Protein AF-A0A6J0G6Q9-F1 (afdb_monomer)

Secondary structure (DSSP, 8-state):
------SSHHHHHHHHHHHHHHHH-TT--SHHHHHHHHSTTHHHHTTTTTT---HHHHHTT--TTS--HHHHHHHHHHHHHHHHHHHHHHHS---------------------

InterPro domains:
  IPR040375 Microprocessor complex subunit DGCR8 [PTHR13482] (7-112)

pLDDT: mean 74.66, std 18.06, range [38.94, 93.75]

Sequence (113 aa):
MTVFTGKNKRVGKQLASQKILQLLHPHVKNWGSLLRMYGRENSKLVKQETSDRSVIELQQYAKKNKPNLHILNKLQEEMKKLAQEREETRKKPKMTIVESAQPGSEPLCTVDV

Structure (mmCIF, N/CA/C/O backbone):
data_AF-A0A6J0G6Q9-F1
#
_entry.id   AF-A0A6J0G6Q9-F1
#
loop_
_atom_site.group_PDB
_atom_site.id
_atom_site.type_symbol
_atom_site.label_atom_id
_atom_site.label_alt_id
_atom_site.label_comp_id
_atom_site.label_asym_id
_atom_site.label_entity_id
_atom_site.label_seq_id
_atom_site.pdbx_PDB_ins_code
_atom_site.Cartn_x
_atom_site.Cartn_y
_atom_site.Cartn_z
_atom_site.occupancy
_atom_site.B_iso_or_equiv
_atom_site.auth_seq_id
_atom_site.auth_comp_id
_atom_site.auth_asym_id
_atom_site.auth_atom_id
_atom_site.pdbx_PDB_model_num
ATOM 1 N N . MET A 1 1 ? 24.806 -20.209 -13.669 1.00 59.31 1 MET A N 1
ATOM 2 C CA . MET A 1 1 ? 23.977 -19.525 -12.651 1.00 59.31 1 MET A CA 1
ATOM 3 C C . MET A 1 1 ? 24.783 -18.375 -12.068 1.00 59.31 1 MET A C 1
ATOM 5 O O . MET A 1 1 ? 25.817 -18.631 -11.467 1.00 59.31 1 MET A O 1
ATOM 9 N N . THR A 1 2 ? 24.372 -17.125 -12.288 1.00 75.75 2 THR A N 1
ATOM 10 C CA . THR A 1 2 ? 25.067 -15.960 -11.713 1.00 75.75 2 THR A CA 1
ATOM 11 C C . THR A 1 2 ? 24.674 -15.811 -10.247 1.00 75.75 2 THR A C 1
ATOM 13 O O . THR A 1 2 ? 23.493 -15.649 -9.943 1.00 75.75 2 THR A O 1
ATOM 16 N N . VAL A 1 3 ? 25.649 -15.879 -9.341 1.00 77.44 3 VAL A N 1
ATOM 17 C CA . VAL A 1 3 ? 25.436 -15.715 -7.897 1.00 77.44 3 VAL A CA 1
ATOM 18 C C . VAL A 1 3 ? 25.703 -14.261 -7.517 1.00 77.44 3 VAL A C 1
ATOM 20 O O . VAL A 1 3 ? 26.755 -13.717 -7.842 1.00 77.44 3 VAL A O 1
ATOM 23 N N . PHE A 1 4 ? 24.753 -13.628 -6.826 1.00 78.69 4 PHE A N 1
ATOM 24 C CA . PHE A 1 4 ? 24.892 -12.254 -6.340 1.00 78.69 4 PHE A CA 1
ATOM 25 C C . PHE A 1 4 ? 25.277 -12.250 -4.866 1.00 78.69 4 PHE A C 1
ATOM 27 O O . PHE A 1 4 ? 24.476 -12.619 -4.005 1.00 78.69 4 PHE A O 1
ATOM 34 N N . THR A 1 5 ? 26.491 -11.794 -4.572 1.00 77.44 5 THR A N 1
ATOM 35 C CA . THR A 1 5 ? 26.942 -11.531 -3.207 1.00 77.44 5 THR A CA 1
ATOM 36 C C . THR A 1 5 ? 26.717 -10.052 -2.894 1.00 77.44 5 THR A C 1
ATOM 38 O O . THR A 1 5 ? 27.095 -9.157 -3.647 1.00 77.44 5 THR A O 1
ATOM 41 N N . GLY A 1 6 ? 26.014 -9.775 -1.800 1.00 80.62 6 GLY A N 1
ATOM 42 C CA . GLY A 1 6 ? 25.779 -8.420 -1.310 1.00 80.62 6 GLY A CA 1
ATOM 43 C C . GLY A 1 6 ? 26.208 -8.323 0.145 1.00 80.62 6 GLY A C 1
ATOM 44 O O . GLY A 1 6 ? 26.129 -9.315 0.864 1.00 80.62 6 GLY A O 1
ATOM 45 N N . LYS A 1 7 ? 26.611 -7.124 0.590 1.00 87.31 7 LYS A N 1
ATOM 46 C CA . LYS A 1 7 ? 27.020 -6.864 1.986 1.00 87.31 7 LYS A CA 1
ATOM 47 C C . LYS A 1 7 ? 25.984 -7.371 3.003 1.00 87.31 7 LYS A C 1
ATOM 49 O O . LYS A 1 7 ? 26.340 -7.864 4.064 1.00 87.31 7 LYS A O 1
ATOM 54 N N . ASN A 1 8 ? 24.698 -7.312 2.638 1.00 90.06 8 ASN A N 1
ATOM 55 C CA . ASN A 1 8 ? 23.584 -7.876 3.398 1.00 90.06 8 ASN A CA 1
ATOM 56 C C . ASN A 1 8 ? 22.538 -8.466 2.438 1.00 90.06 8 ASN A C 1
ATOM 58 O O . ASN A 1 8 ? 22.433 -8.049 1.279 1.00 90.06 8 ASN A O 1
ATOM 62 N N . LYS A 1 9 ? 21.675 -9.358 2.951 1.00 89.19 9 LYS A N 1
ATOM 63 C CA . LYS A 1 9 ? 20.593 -10.019 2.188 1.00 89.19 9 LYS A CA 1
ATOM 64 C C . LYS A 1 9 ? 19.731 -9.037 1.386 1.00 89.19 9 LYS A C 1
ATOM 66 O O . LYS A 1 9 ? 19.368 -9.326 0.250 1.00 89.19 9 LYS A O 1
ATOM 71 N N . ARG A 1 10 ? 19.419 -7.866 1.957 1.00 89.06 10 ARG A N 1
ATOM 72 C CA . ARG A 1 10 ? 18.631 -6.814 1.291 1.00 89.06 10 ARG A CA 1
ATOM 73 C C . ARG A 1 10 ? 19.319 -6.295 0.026 1.00 89.06 10 ARG A C 1
ATOM 75 O O . ARG A 1 10 ? 18.688 -6.238 -1.022 1.00 89.06 10 ARG A O 1
ATOM 82 N N . VAL A 1 11 ? 20.605 -5.968 0.128 1.00 90.06 11 VAL A N 1
ATOM 83 C CA . VAL A 1 11 ? 21.404 -5.446 -0.991 1.00 90.06 11 VAL A CA 1
ATOM 84 C C . VAL A 1 11 ? 21.573 -6.516 -2.069 1.00 90.06 11 VAL A C 1
ATOM 86 O O . VAL A 1 11 ? 21.388 -6.231 -3.246 1.00 90.06 11 VAL A O 1
ATOM 89 N N . GLY A 1 12 ? 21.831 -7.767 -1.674 1.00 93.00 12 GLY A N 1
ATOM 90 C CA . GLY A 1 12 ? 21.941 -8.885 -2.617 1.00 93.00 12 GLY A CA 1
ATOM 91 C C . GLY A 1 12 ? 20.658 -9.111 -3.424 1.00 93.00 12 GLY A C 1
ATOM 92 O O . GLY A 1 12 ? 20.714 -9.256 -4.642 1.00 93.00 12 GLY A O 1
ATOM 93 N N . LYS A 1 13 ? 19.489 -9.049 -2.770 1.00 92.00 13 LYS A N 1
ATOM 94 C CA . LYS A 1 13 ? 18.188 -9.134 -3.457 1.00 92.00 13 LYS A CA 1
ATOM 95 C C . LYS A 1 13 ? 17.988 -8.007 -4.465 1.00 92.00 13 LYS A C 1
ATOM 97 O O . LYS A 1 13 ? 17.497 -8.268 -5.557 1.00 92.00 13 LYS A O 1
ATOM 102 N N . GLN A 1 14 ? 18.365 -6.780 -4.105 1.00 91.69 14 GLN A N 1
ATOM 103 C CA . GLN A 1 14 ? 18.264 -5.635 -5.009 1.00 91.69 14 GLN A CA 1
ATOM 104 C C . GLN A 1 14 ? 19.182 -5.806 -6.222 1.00 91.69 14 GLN A C 1
ATOM 106 O O . GLN A 1 14 ? 18.745 -5.602 -7.343 1.00 91.69 14 GLN A O 1
ATOM 111 N N . LEU A 1 15 ? 20.427 -6.241 -6.033 1.00 92.25 15 LEU A N 1
ATOM 112 C CA . LEU A 1 15 ? 21.345 -6.478 -7.153 1.00 92.25 15 LEU A CA 1
ATOM 113 C C . LEU A 1 15 ? 20.837 -7.582 -8.090 1.00 92.25 15 LEU A C 1
ATOM 115 O O . LEU A 1 15 ? 20.873 -7.423 -9.311 1.00 92.25 15 LEU A O 1
ATOM 119 N N . ALA A 1 16 ? 20.302 -8.664 -7.524 1.00 93.19 16 ALA A N 1
ATOM 120 C CA . ALA A 1 16 ? 19.696 -9.735 -8.304 1.00 93.19 16 ALA A CA 1
ATOM 121 C C . ALA A 1 16 ? 18.475 -9.239 -9.094 1.00 93.19 16 ALA A C 1
ATOM 123 O O . ALA A 1 16 ? 18.391 -9.475 -10.299 1.00 93.19 16 ALA A O 1
ATOM 124 N N . SER A 1 17 ? 17.557 -8.504 -8.453 1.00 90.19 17 SER A N 1
ATOM 125 C CA . SER A 1 17 ? 16.376 -7.968 -9.137 1.00 90.19 17 SER A CA 1
ATOM 126 C C . SER A 1 17 ? 16.753 -6.981 -10.241 1.00 90.19 17 SER A C 1
ATOM 128 O O . SER A 1 17 ? 16.185 -7.049 -11.327 1.00 90.19 17 SER A O 1
ATOM 130 N N . GLN A 1 18 ? 17.759 -6.127 -10.021 1.00 90.44 18 GLN A N 1
ATOM 131 C CA . GLN A 1 18 ? 18.282 -5.232 -11.056 1.00 90.44 18 GLN A CA 1
ATOM 132 C C . GLN A 1 18 ? 18.807 -6.013 -12.265 1.00 90.44 18 GLN A C 1
ATOM 134 O O . GLN A 1 18 ? 18.514 -5.639 -13.400 1.00 90.44 18 GLN A O 1
ATOM 139 N N . LYS A 1 19 ? 19.544 -7.114 -12.054 1.00 90.31 19 LYS A N 1
ATOM 140 C CA . LYS A 1 19 ? 20.045 -7.921 -13.173 1.00 90.31 19 LYS A CA 1
ATOM 141 C C . LYS A 1 19 ? 18.922 -8.622 -13.929 1.00 90.31 19 LYS A C 1
ATOM 143 O O . LYS A 1 19 ? 18.946 -8.638 -15.155 1.00 90.31 19 LYS A O 1
ATOM 148 N N . ILE A 1 20 ? 17.930 -9.155 -13.221 1.00 92.06 20 ILE A N 1
ATOM 149 C CA . ILE A 1 20 ? 16.756 -9.766 -13.854 1.00 92.06 20 ILE A CA 1
ATOM 150 C C . ILE A 1 20 ? 16.019 -8.727 -14.708 1.00 92.06 20 ILE A C 1
ATOM 152 O O . ILE A 1 20 ? 15.701 -9.000 -15.860 1.00 92.06 20 ILE A O 1
ATOM 156 N N . LEU A 1 21 ? 15.822 -7.508 -14.197 1.00 91.31 21 LEU A N 1
ATOM 157 C CA . LEU A 1 21 ? 15.170 -6.432 -14.949 1.00 91.31 21 LEU A CA 1
ATOM 158 C C . LEU A 1 21 ? 15.956 -6.024 -16.205 1.00 91.31 21 LEU A C 1
ATOM 160 O O . LEU A 1 21 ? 15.340 -5.748 -17.230 1.00 91.31 21 LEU A O 1
ATOM 164 N N . GLN A 1 22 ? 17.293 -6.045 -16.163 1.00 89.88 22 GLN A N 1
ATOM 165 C CA . GLN A 1 22 ? 18.129 -5.820 -17.352 1.00 89.88 22 GLN A CA 1
ATOM 166 C C . GLN A 1 22 ? 17.962 -6.916 -18.411 1.00 89.88 22 GLN A C 1
ATOM 168 O O . GLN A 1 22 ? 18.036 -6.621 -19.599 1.00 89.88 22 GLN A O 1
ATOM 173 N N . LEU A 1 23 ? 17.758 -8.170 -17.996 1.00 91.12 23 LEU A N 1
ATOM 174 C CA . LEU A 1 23 ? 17.531 -9.286 -18.920 1.00 91.12 23 LEU A CA 1
ATOM 175 C C . LEU A 1 23 ? 16.143 -9.224 -19.559 1.00 91.12 23 LEU A C 1
ATOM 177 O O . LEU A 1 23 ? 15.999 -9.546 -20.733 1.00 91.12 23 LEU A O 1
ATOM 181 N N . LEU A 1 24 ? 15.138 -8.796 -18.794 1.00 91.56 24 LEU A N 1
ATOM 182 C CA . LEU A 1 24 ? 13.771 -8.633 -19.287 1.00 91.56 24 LEU A CA 1
ATOM 183 C C . LEU A 1 24 ? 13.637 -7.446 -20.247 1.00 91.56 24 LEU A C 1
ATOM 185 O O . LEU A 1 24 ? 12.897 -7.529 -21.220 1.00 91.56 24 LEU A O 1
ATOM 189 N N . HIS A 1 25 ? 14.357 -6.352 -19.983 1.00 90.12 25 HIS A N 1
ATOM 190 C CA . HIS A 1 25 ? 14.252 -5.105 -20.745 1.00 90.12 25 HIS A CA 1
ATOM 191 C C . HIS A 1 25 ? 15.626 -4.605 -21.211 1.00 90.12 25 HIS A C 1
ATOM 193 O O . HIS A 1 25 ? 16.069 -3.538 -20.779 1.00 90.12 25 HIS A O 1
ATOM 199 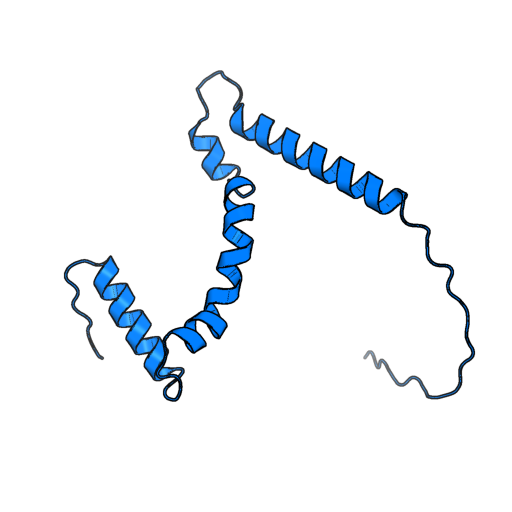N N . PRO A 1 26 ? 16.314 -5.320 -22.121 1.00 90.69 26 PRO A N 1
ATOM 200 C CA . PRO A 1 26 ? 17.685 -4.988 -22.526 1.00 90.69 26 PRO A CA 1
ATOM 201 C C . PRO A 1 26 ? 17.810 -3.615 -23.210 1.00 90.69 26 PRO A C 1
ATOM 203 O O . PRO A 1 26 ? 18.875 -2.995 -23.190 1.00 90.69 26 PRO A O 1
ATOM 206 N N . HIS A 1 27 ? 16.720 -3.105 -23.790 1.00 91.25 27 HIS A N 1
ATOM 207 C CA . HIS A 1 27 ? 16.671 -1.786 -24.429 1.00 91.25 27 HIS A CA 1
ATOM 208 C C . HIS A 1 27 ? 16.469 -0.633 -23.436 1.00 91.25 27 HIS A C 1
ATOM 210 O O . HIS A 1 27 ? 16.725 0.527 -23.766 1.00 91.25 27 HIS A O 1
ATOM 216 N N . VAL A 1 28 ? 16.033 -0.926 -22.209 1.00 87.44 28 VAL A N 1
ATOM 217 C CA . VAL A 1 28 ? 15.739 0.086 -21.195 1.00 87.44 28 VAL A CA 1
ATOM 218 C C . VAL A 1 28 ? 16.986 0.328 -20.354 1.00 87.44 28 VAL A C 1
ATOM 220 O O . VAL A 1 28 ? 17.298 -0.409 -19.425 1.00 87.44 28 VAL A O 1
ATOM 223 N N . LYS A 1 29 ? 17.714 1.395 -20.691 1.00 84.00 29 LYS A N 1
ATOM 224 C CA . LYS A 1 29 ? 18.986 1.752 -20.037 1.00 84.00 29 LYS A CA 1
ATOM 225 C C . LYS A 1 29 ? 18.836 2.742 -18.883 1.00 84.00 29 LYS A C 1
ATOM 227 O O . LYS A 1 29 ? 19.757 2.900 -18.088 1.00 84.00 29 LYS A O 1
ATOM 232 N N . ASN A 1 30 ? 17.698 3.431 -18.800 1.00 89.56 30 ASN A N 1
ATOM 233 C CA . ASN A 1 30 ? 17.446 4.446 -17.785 1.00 89.56 30 ASN A CA 1
ATOM 234 C C . ASN A 1 30 ? 16.434 3.951 -16.742 1.00 89.56 30 ASN A C 1
ATOM 236 O O . ASN A 1 30 ? 15.424 3.319 -17.058 1.00 89.56 30 ASN A O 1
ATOM 240 N N . TRP A 1 31 ? 16.700 4.276 -15.477 1.00 84.19 31 TRP A N 1
ATOM 241 C CA . TRP A 1 31 ? 15.797 3.939 -14.378 1.00 84.19 31 TRP A CA 1
ATOM 242 C C . TRP A 1 31 ? 14.452 4.656 -14.501 1.00 84.19 31 TRP A C 1
ATOM 244 O O . TRP A 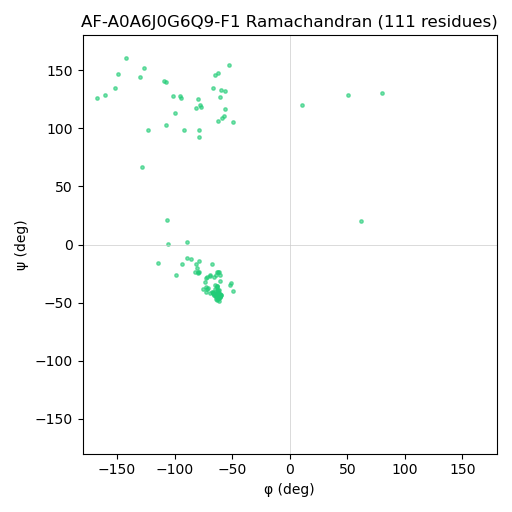1 31 ? 13.454 4.121 -14.041 1.00 84.19 31 TRP A O 1
ATOM 254 N N . GLY A 1 32 ? 14.398 5.818 -15.164 1.00 86.25 32 GLY A N 1
ATOM 255 C CA . GLY A 1 32 ? 13.168 6.592 -15.349 1.00 86.25 32 GLY A CA 1
ATOM 256 C C . GLY A 1 32 ? 12.077 5.844 -16.121 1.00 86.25 32 GLY A C 1
ATOM 257 O O . GLY A 1 32 ? 10.929 5.822 -15.680 1.00 86.25 32 GLY A O 1
ATOM 258 N N . SER A 1 33 ? 12.416 5.179 -17.228 1.00 85.94 33 SER A N 1
ATOM 259 C CA . SER A 1 33 ? 11.468 4.346 -17.978 1.00 85.94 33 SER A CA 1
ATOM 260 C C . SER A 1 33 ? 11.031 3.130 -17.168 1.00 85.94 33 SER A C 1
ATOM 262 O O . SER A 1 33 ? 9.846 2.812 -17.131 1.00 85.94 33 SER A O 1
ATOM 264 N N . LEU A 1 34 ? 11.962 2.493 -16.453 1.00 86.88 34 LEU A N 1
ATOM 265 C CA . LEU A 1 34 ? 11.655 1.356 -15.585 1.00 86.88 34 LEU A CA 1
ATOM 266 C C . LEU A 1 34 ? 10.694 1.761 -14.454 1.00 86.88 34 LEU A C 1
ATOM 268 O O . LEU A 1 34 ? 9.701 1.087 -14.200 1.00 86.88 34 LEU A O 1
ATOM 272 N N . LEU A 1 35 ? 10.938 2.915 -13.833 1.00 84.81 35 LEU A N 1
ATOM 273 C CA . LEU A 1 35 ? 10.096 3.474 -12.780 1.00 84.81 35 LEU A CA 1
ATOM 274 C C . LEU A 1 35 ? 8.735 3.935 -13.312 1.00 84.81 35 LEU A C 1
ATOM 276 O O . LEU A 1 35 ? 7.761 3.939 -12.575 1.00 84.81 35 LEU A O 1
ATOM 280 N N . ARG A 1 36 ? 8.621 4.288 -14.594 1.00 83.75 36 ARG A N 1
ATOM 281 C CA . ARG A 1 36 ? 7.326 4.589 -15.215 1.00 83.75 36 ARG A CA 1
ATOM 282 C C . ARG A 1 36 ? 6.513 3.328 -15.503 1.00 83.75 36 ARG A C 1
ATOM 284 O O . ARG A 1 36 ? 5.300 3.357 -15.326 1.00 83.75 36 ARG A O 1
ATOM 291 N N . MET A 1 37 ? 7.175 2.250 -15.925 1.00 84.56 37 MET A N 1
ATOM 292 C CA . MET A 1 37 ? 6.542 0.954 -16.193 1.00 84.56 37 MET A CA 1
ATOM 293 C C . MET A 1 37 ? 6.112 0.240 -14.907 1.00 84.56 37 MET A C 1
ATOM 295 O O . MET A 1 37 ? 5.047 -0.363 -14.883 1.00 84.56 37 MET A O 1
ATOM 299 N N . TYR A 1 38 ? 6.914 0.334 -13.841 1.00 84.62 38 TYR A N 1
ATOM 300 C CA . TYR A 1 38 ? 6.694 -0.418 -12.598 1.00 84.62 38 TYR A CA 1
ATOM 301 C C . TYR A 1 38 ? 6.363 0.441 -11.367 1.00 84.62 38 TYR A C 1
ATOM 303 O O . TYR A 1 38 ? 5.912 -0.087 -10.360 1.00 84.62 38 TYR A O 1
ATOM 311 N N . GLY A 1 39 ? 6.610 1.751 -11.402 1.00 75.25 39 GLY A N 1
ATOM 312 C CA . GLY A 1 39 ? 6.513 2.640 -10.233 1.00 75.25 39 GLY A CA 1
ATOM 313 C C . GLY A 1 39 ? 5.295 3.564 -10.215 1.00 75.25 39 GLY A C 1
ATOM 314 O O . GLY A 1 39 ? 5.146 4.340 -9.272 1.00 75.25 39 GLY A O 1
ATOM 315 N N . ARG A 1 40 ? 4.413 3.498 -11.223 1.00 64.06 40 ARG A N 1
ATOM 316 C CA . ARG A 1 40 ? 3.233 4.379 -11.323 1.00 64.06 40 ARG A CA 1
ATOM 317 C C . ARG A 1 40 ? 2.176 4.123 -10.237 1.00 64.06 40 ARG A C 1
ATOM 319 O O . ARG A 1 40 ? 1.378 5.014 -9.963 1.00 64.06 40 ARG A O 1
ATOM 326 N N . GLU A 1 41 ? 2.238 2.981 -9.559 1.00 56.38 41 GLU A N 1
ATOM 327 C CA . GLU A 1 41 ? 1.310 2.631 -8.478 1.00 56.38 41 GLU A CA 1
ATOM 328 C C . GLU A 1 41 ? 1.658 3.314 -7.136 1.00 56.38 41 GLU A C 1
ATOM 330 O O . GLU A 1 41 ? 0.770 3.569 -6.331 1.00 56.38 41 GLU A O 1
ATOM 335 N N . ASN A 1 42 ? 2.912 3.722 -6.886 1.00 53.69 42 ASN A N 1
ATOM 336 C CA . ASN A 1 42 ? 3.319 4.165 -5.539 1.00 53.69 42 ASN A CA 1
ATOM 337 C C . ASN A 1 42 ? 2.947 5.611 -5.163 1.00 53.69 42 ASN A C 1
ATOM 339 O O . ASN A 1 42 ? 2.897 5.927 -3.976 1.00 53.69 42 ASN A O 1
ATOM 343 N N . SER A 1 43 ? 2.676 6.510 -6.115 1.00 49.12 43 SER A N 1
ATOM 344 C CA . SER A 1 43 ? 2.372 7.918 -5.785 1.00 49.12 43 SER A CA 1
ATOM 345 C C . SER A 1 43 ? 0.915 8.158 -5.381 1.00 49.12 43 SER A C 1
ATOM 347 O O . SER A 1 43 ? 0.634 9.106 -4.650 1.00 49.12 43 SER A O 1
ATOM 349 N N . LYS A 1 44 ? -0.011 7.284 -5.798 1.00 50.84 44 LYS A N 1
ATOM 350 C CA . LYS A 1 44 ? -1.398 7.286 -5.305 1.00 50.84 44 LYS A CA 1
ATOM 351 C C . LYS A 1 44 ? -1.520 6.604 -3.935 1.00 50.84 44 LYS A C 1
ATOM 353 O O . LYS A 1 44 ? -2.399 6.966 -3.159 1.00 50.84 44 LYS A O 1
ATOM 358 N N . LEU A 1 45 ? -0.590 5.703 -3.609 1.00 49.88 45 LEU A N 1
ATOM 359 C CA . LEU A 1 45 ? -0.596 4.908 -2.378 1.00 49.88 45 LEU A CA 1
ATOM 36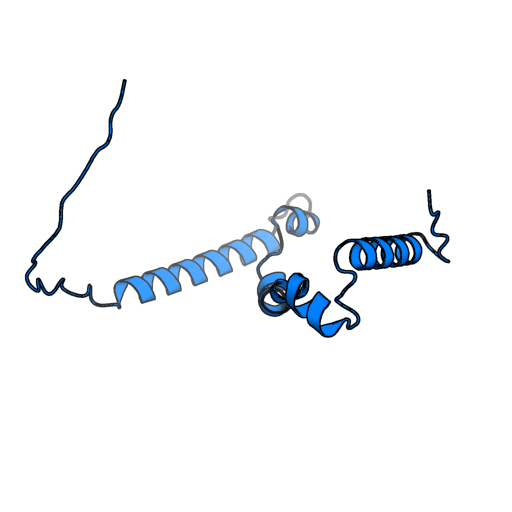0 C C . LEU A 1 45 ? -0.114 5.657 -1.128 1.00 49.88 45 LEU A C 1
ATOM 362 O O . LEU A 1 45 ? -0.538 5.312 -0.037 1.00 49.88 45 LEU A O 1
ATOM 366 N N . VAL A 1 46 ? 0.687 6.725 -1.227 1.00 45.91 46 VAL A N 1
ATOM 367 C CA . VAL A 1 46 ? 1.150 7.462 -0.022 1.00 45.91 46 VAL A CA 1
ATOM 368 C C . VAL A 1 46 ? -0.002 8.153 0.721 1.00 45.91 46 VAL A C 1
ATOM 370 O O . VAL A 1 46 ? 0.046 8.311 1.938 1.00 45.91 46 VAL A O 1
ATOM 373 N N . LYS A 1 47 ? -1.072 8.531 0.011 1.00 46.09 47 LYS A N 1
ATOM 374 C CA . LYS A 1 47 ? -2.288 9.078 0.634 1.00 46.09 47 LYS A CA 1
ATOM 375 C C . LYS A 1 47 ? -3.269 7.981 1.079 1.00 46.09 47 LYS A C 1
ATOM 377 O O . LYS A 1 47 ? -4.201 8.281 1.814 1.00 46.09 47 LYS A O 1
ATOM 382 N N . GLN A 1 48 ? -3.038 6.742 0.640 1.00 47.25 48 GLN A N 1
ATOM 383 C CA . GLN A 1 48 ? -3.842 5.557 0.928 1.00 47.25 48 GLN A CA 1
ATOM 384 C C . GLN A 1 48 ? -3.237 4.700 2.057 1.00 47.25 48 GLN A C 1
ATOM 386 O O . GLN A 1 48 ? -3.971 4.066 2.797 1.00 47.25 48 GLN A O 1
ATOM 391 N N . GLU A 1 49 ? -1.921 4.735 2.289 1.00 47.00 49 GLU A N 1
ATOM 392 C CA . GLU A 1 49 ? -1.254 3.979 3.364 1.00 47.00 49 GLU A CA 1
ATOM 393 C C . GLU A 1 49 ? -1.747 4.362 4.767 1.00 47.00 49 GLU A C 1
ATOM 395 O O . GLU A 1 49 ? -1.818 3.517 5.657 1.00 47.00 49 GLU A O 1
ATOM 400 N N . THR A 1 50 ? -2.153 5.616 4.987 1.00 51.38 50 THR A N 1
ATOM 401 C CA . THR A 1 50 ? -2.776 6.004 6.262 1.00 51.38 50 THR A CA 1
ATOM 402 C C . THR A 1 50 ? -4.196 5.452 6.406 1.00 51.38 50 THR A C 1
ATOM 404 O O . THR A 1 50 ? -4.626 5.177 7.527 1.00 51.38 50 THR A O 1
ATOM 407 N N . SER A 1 51 ? -4.910 5.243 5.292 1.00 54.09 51 SER A N 1
ATOM 408 C CA . SER A 1 51 ? -6.230 4.611 5.261 1.00 54.09 51 SER A CA 1
ATOM 409 C C . SER A 1 51 ? -6.187 3.085 5.112 1.00 54.09 51 SER A C 1
ATOM 411 O O . SER A 1 51 ? -7.201 2.448 5.350 1.00 54.09 51 SER A O 1
ATOM 413 N N . ASP A 1 52 ? -5.061 2.465 4.788 1.00 58.03 52 ASP A N 1
ATOM 414 C CA . ASP A 1 52 ? -5.012 1.024 4.492 1.00 58.03 52 ASP A CA 1
ATOM 415 C C . ASP A 1 52 ? -4.368 0.205 5.613 1.00 58.03 52 ASP A C 1
ATOM 417 O O . ASP A 1 52 ? -3.952 -0.935 5.405 1.00 58.03 52 ASP A O 1
ATOM 421 N N . ARG A 1 53 ? -4.329 0.741 6.842 1.00 68.31 53 ARG A N 1
ATOM 422 C CA . ARG A 1 53 ? -3.981 -0.074 8.012 1.00 68.31 53 ARG A CA 1
ATOM 423 C C . ARG A 1 53 ? -4.965 -1.232 8.138 1.00 68.31 53 ARG A C 1
ATOM 425 O O . ARG A 1 53 ? -6.131 -1.043 8.493 1.00 68.31 53 ARG A O 1
ATOM 432 N N . SER A 1 54 ? -4.477 -2.434 7.847 1.00 75.31 54 SER A N 1
ATOM 433 C CA . SER A 1 54 ? -5.255 -3.668 7.920 1.00 75.31 54 SER A CA 1
ATOM 434 C C . SER A 1 54 ? -5.721 -3.924 9.352 1.00 75.31 54 SER A C 1
ATOM 436 O O . SER A 1 54 ? -5.006 -3.639 10.314 1.00 75.31 54 SER A O 1
ATOM 438 N N . VAL A 1 55 ? -6.892 -4.547 9.514 1.00 77.44 55 VAL A N 1
ATOM 439 C CA . VAL A 1 55 ? -7.391 -5.002 10.825 1.00 77.44 55 VAL A CA 1
ATOM 440 C C . VAL A 1 55 ? -6.342 -5.853 11.552 1.00 77.44 55 VAL A C 1
ATOM 442 O O . VAL A 1 55 ? -6.210 -5.740 12.767 1.00 77.44 55 VAL A O 1
ATOM 445 N N . ILE A 1 56 ? -5.550 -6.638 10.814 1.00 81.50 56 ILE A N 1
ATOM 446 C CA . ILE A 1 56 ? -4.463 -7.470 11.353 1.00 81.50 56 ILE A CA 1
ATOM 447 C C . ILE A 1 56 ? -3.359 -6.605 11.979 1.00 81.50 56 ILE A C 1
ATOM 449 O O . ILE A 1 56 ? -2.886 -6.899 13.073 1.00 81.50 56 ILE A O 1
ATOM 453 N N . GLU A 1 57 ? -2.979 -5.507 11.325 1.00 83.88 57 GLU A N 1
ATOM 454 C CA . GLU A 1 57 ? -2.013 -4.554 11.874 1.00 83.88 57 GLU A CA 1
ATOM 455 C C . GLU A 1 57 ? -2.598 -3.844 13.098 1.00 83.88 57 GLU A C 1
ATOM 457 O O . GLU A 1 57 ? -1.934 -3.697 14.118 1.00 83.88 57 GLU A O 1
ATOM 462 N N . LEU A 1 58 ? -3.871 -3.447 13.049 1.00 85.25 58 LEU A N 1
ATOM 463 C CA . LEU A 1 58 ? -4.513 -2.742 14.157 1.00 85.25 58 LEU A CA 1
ATOM 464 C C . LEU A 1 58 ? -4.728 -3.631 15.390 1.00 85.25 58 LEU A C 1
ATOM 466 O O . LEU A 1 58 ? -4.744 -3.124 16.514 1.00 85.25 58 LEU A O 1
ATOM 470 N N . GLN A 1 59 ? -4.855 -4.948 15.213 1.00 84.38 59 GLN A N 1
ATOM 471 C CA . GLN A 1 59 ? -4.954 -5.913 16.312 1.00 84.38 59 GLN A CA 1
ATOM 472 C C . GLN A 1 59 ? -3.716 -5.925 17.215 1.00 84.38 59 GLN A C 1
ATOM 474 O O . GLN A 1 59 ? -3.855 -6.233 18.397 1.00 84.38 59 GLN A O 1
ATOM 479 N N . GLN A 1 60 ? -2.545 -5.499 16.726 1.00 85.62 60 GLN A N 1
ATOM 480 C CA . GLN A 1 60 ? -1.334 -5.400 17.552 1.00 85.62 60 GLN A CA 1
ATOM 481 C C . GLN A 1 60 ? -1.483 -4.406 18.718 1.00 85.62 60 GLN A C 1
ATOM 483 O O . GLN A 1 60 ? -0.803 -4.526 19.733 1.00 85.62 60 GLN A O 1
ATOM 488 N N . TYR A 1 61 ? -2.392 -3.433 18.593 1.00 82.81 61 TYR A N 1
ATOM 489 C CA . TYR A 1 61 ? -2.665 -2.431 19.626 1.00 82.81 61 TYR A CA 1
ATOM 490 C C . TYR A 1 61 ? -3.754 -2.866 20.619 1.00 82.81 61 TYR A C 1
ATOM 492 O O . TYR A 1 61 ? -4.131 -2.094 21.507 1.00 82.81 61 TYR A O 1
ATOM 500 N N . ALA A 1 62 ? -4.288 -4.083 20.481 1.00 85.81 62 ALA A N 1
ATOM 501 C CA . ALA A 1 62 ? -5.295 -4.606 21.390 1.00 85.81 62 ALA A CA 1
ATOM 502 C C . ALA A 1 62 ? -4.707 -4.814 22.795 1.00 85.81 62 ALA A C 1
ATOM 504 O O . ALA A 1 62 ? -3.626 -5.373 22.974 1.00 85.81 62 ALA A O 1
ATOM 505 N N . LYS A 1 63 ? -5.452 -4.384 23.816 1.00 86.56 63 LYS A N 1
ATOM 506 C CA . LYS A 1 63 ? -5.122 -4.624 25.226 1.00 86.56 63 LYS A CA 1
ATOM 507 C C . LYS A 1 63 ? -6.117 -5.623 25.803 1.00 86.56 63 LYS A C 1
ATOM 509 O O . LYS A 1 63 ? -7.311 -5.541 25.519 1.00 86.56 63 LYS A O 1
ATOM 514 N N . LYS A 1 64 ? -5.641 -6.545 26.645 1.00 84.00 64 LYS A N 1
ATOM 515 C CA . LYS A 1 64 ? -6.507 -7.522 27.322 1.00 84.00 64 LYS A CA 1
ATOM 516 C C . LYS A 1 64 ? -7.595 -6.781 28.115 1.00 84.00 64 LYS A C 1
ATOM 518 O O . LYS A 1 64 ? -7.291 -5.826 28.827 1.00 84.00 64 LYS A O 1
ATOM 523 N N . ASN A 1 65 ? -8.848 -7.214 27.965 1.00 87.06 65 ASN A N 1
ATOM 524 C CA . ASN A 1 65 ? -10.040 -6.623 28.592 1.00 87.06 65 ASN A CA 1
ATOM 525 C C . ASN A 1 65 ? -10.348 -5.162 28.209 1.00 87.06 65 ASN A C 1
ATOM 527 O O . ASN A 1 65 ? -11.077 -4.485 28.932 1.00 87.06 65 ASN A O 1
ATOM 531 N N . LYS A 1 66 ? -9.818 -4.651 27.088 1.00 87.62 66 LYS A N 1
ATOM 532 C CA . LYS A 1 66 ? -10.196 -3.333 26.557 1.00 87.62 66 LYS A CA 1
ATOM 533 C C . LYS A 1 66 ? -10.557 -3.421 25.074 1.00 87.62 66 LYS A C 1
ATOM 535 O O . LYS A 1 66 ? -9.916 -4.172 24.339 1.00 87.62 66 LYS A O 1
ATOM 540 N N . PRO A 1 67 ? -11.549 -2.642 24.613 1.00 86.88 67 PRO A N 1
ATOM 541 C CA . PRO A 1 67 ? -11.880 -2.582 23.197 1.00 86.88 67 PRO A CA 1
ATOM 542 C C . PRO A 1 67 ? -10.722 -1.980 22.393 1.00 86.88 67 PRO A C 1
ATOM 544 O O . PRO A 1 67 ? -10.015 -1.081 22.858 1.00 86.88 67 PRO A O 1
ATOM 547 N N . ASN A 1 68 ? -10.538 -2.464 21.164 1.00 91.25 68 ASN A N 1
ATOM 548 C CA . ASN A 1 68 ? -9.525 -1.936 20.258 1.00 91.25 68 ASN A CA 1
ATOM 549 C C . ASN A 1 68 ? -10.020 -0.635 19.609 1.00 91.25 68 ASN A C 1
ATOM 551 O O . ASN A 1 68 ? -10.676 -0.649 18.566 1.00 91.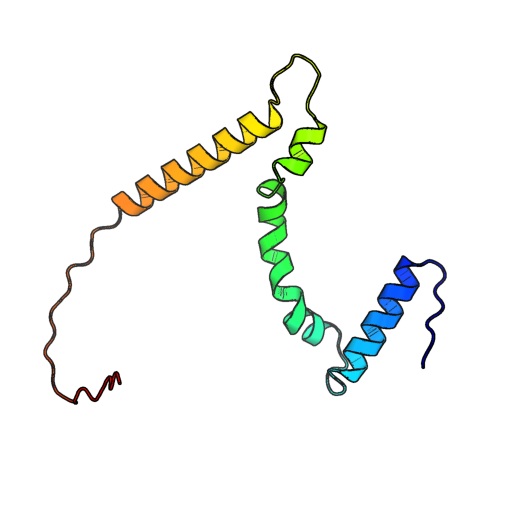25 68 ASN A O 1
ATOM 555 N N . LEU A 1 69 ? -9.682 0.495 20.233 1.00 91.69 69 LEU A N 1
ATOM 556 C CA . LEU A 1 69 ? -10.062 1.824 19.746 1.00 91.69 69 LEU A CA 1
ATOM 557 C C . LEU A 1 69 ? -9.505 2.132 18.351 1.00 91.69 69 LEU A C 1
ATOM 559 O O . LEU A 1 69 ? -10.122 2.892 17.616 1.00 91.6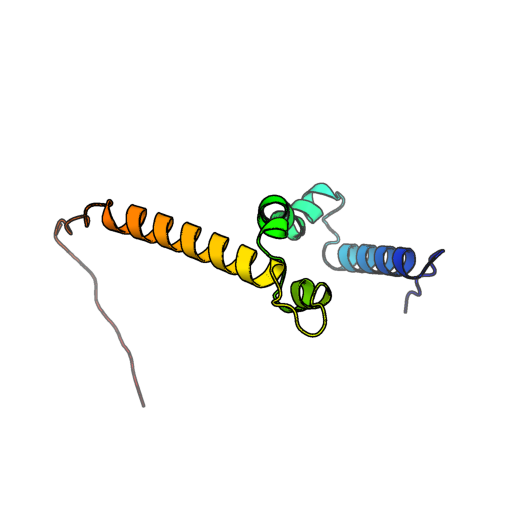9 69 LEU A O 1
ATOM 563 N N . HIS A 1 70 ? -8.385 1.526 17.950 1.00 88.25 70 HIS A N 1
ATOM 564 C CA . HIS A 1 70 ? -7.819 1.764 16.624 1.00 88.25 70 HIS A CA 1
ATOM 565 C C . HIS A 1 70 ? -8.694 1.175 15.516 1.00 88.25 70 HIS A C 1
ATOM 567 O O . HIS A 1 70 ? -8.932 1.841 14.512 1.00 88.25 70 HIS A O 1
ATOM 573 N N . ILE A 1 71 ? -9.223 -0.035 15.719 1.00 89.94 71 ILE A N 1
ATOM 574 C CA . ILE A 1 71 ? -10.174 -0.656 14.784 1.00 89.94 71 ILE A CA 1
ATOM 575 C C . ILE A 1 71 ? -11.484 0.141 14.752 1.00 89.94 71 ILE A C 1
ATOM 577 O O . ILE A 1 71 ? -12.015 0.401 13.676 1.00 89.94 71 ILE A O 1
ATOM 581 N N . LEU A 1 72 ? -11.987 0.565 15.917 1.00 91.69 72 LEU A N 1
ATOM 582 C CA . LEU A 1 72 ? -13.233 1.334 16.009 1.00 91.69 72 LEU A CA 1
ATOM 583 C C . LEU A 1 72 ? -13.129 2.698 15.317 1.00 91.69 72 LEU A C 1
ATOM 585 O O . LEU A 1 72 ? -14.017 3.059 14.549 1.00 91.69 72 LEU A O 1
ATOM 589 N N . ASN A 1 73 ? -12.035 3.427 15.535 1.00 90.50 73 ASN A N 1
ATOM 590 C CA . ASN A 1 73 ? -11.793 4.709 14.873 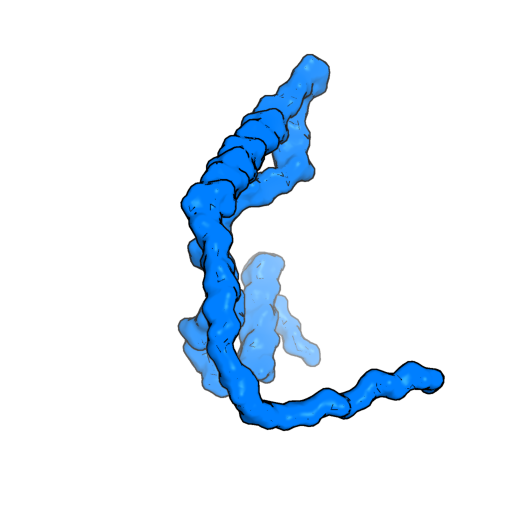1.00 90.50 73 ASN A CA 1
ATOM 591 C C . ASN A 1 73 ? -11.673 4.532 13.357 1.00 90.50 73 ASN A C 1
ATOM 593 O O . ASN A 1 73 ? -12.284 5.281 12.598 1.00 90.50 73 ASN A O 1
ATOM 597 N N . LYS A 1 74 ? -10.958 3.488 12.916 1.00 89.12 74 LYS A N 1
ATOM 598 C CA . LYS A 1 74 ? -10.827 3.175 11.495 1.00 89.12 74 LYS A CA 1
ATOM 599 C C . LYS A 1 74 ? -12.183 2.880 10.847 1.00 89.12 74 LYS A C 1
ATOM 601 O O . LYS A 1 74 ? -12.490 3.413 9.784 1.00 89.12 74 LYS A O 1
ATOM 606 N N . LEU A 1 75 ? -13.015 2.079 11.510 1.00 91.69 75 LEU A N 1
ATOM 607 C CA . LEU A 1 75 ? -14.377 1.789 11.062 1.00 91.69 75 LEU A CA 1
ATOM 608 C C . LEU A 1 75 ? -15.227 3.064 10.979 1.00 91.69 75 LEU A C 1
ATOM 610 O O . LEU A 1 75 ? -15.959 3.256 10.010 1.00 91.69 75 LEU A O 1
ATOM 614 N N . GLN A 1 76 ? -15.129 3.944 11.978 1.00 91.62 76 GLN A N 1
ATOM 615 C CA . GLN A 1 76 ? -15.874 5.201 12.007 1.00 91.62 76 GLN A CA 1
ATOM 616 C C . GLN A 1 76 ? -15.507 6.111 10.824 1.00 91.62 76 GLN A C 1
ATOM 618 O O . GLN A 1 76 ? -16.394 6.721 10.227 1.00 91.62 76 GLN A O 1
ATOM 623 N N . GLU A 1 77 ? -14.223 6.211 10.483 1.00 90.44 77 GLU A N 1
ATOM 624 C CA . GLU A 1 77 ? -13.746 6.992 9.336 1.00 90.44 77 GLU A CA 1
ATOM 625 C C . GLU A 1 77 ? -14.269 6.438 8.006 1.00 90.44 77 GLU A C 1
ATOM 627 O O . GLU A 1 77 ? -14.822 7.198 7.208 1.00 90.44 77 GLU A O 1
ATOM 632 N N . GLU A 1 78 ? -14.183 5.121 7.795 1.00 89.19 78 GLU A N 1
ATOM 633 C CA . GLU A 1 78 ? -14.705 4.477 6.583 1.00 89.19 78 GLU A CA 1
ATOM 634 C C . GLU A 1 78 ? -16.226 4.657 6.451 1.00 89.19 78 GLU A C 1
ATOM 636 O O . GLU A 1 78 ? -16.723 4.979 5.374 1.00 89.19 78 GLU A O 1
ATOM 641 N N . MET A 1 79 ? -16.979 4.543 7.551 1.00 93.75 79 MET A N 1
ATOM 642 C CA . MET A 1 79 ? -18.431 4.767 7.543 1.00 93.75 79 MET A CA 1
ATOM 643 C C . MET A 1 79 ? -18.800 6.216 7.209 1.00 93.75 79 MET A C 1
ATOM 645 O O . MET A 1 79 ? -19.762 6.453 6.477 1.00 93.75 79 MET A O 1
ATOM 649 N N . LYS A 1 80 ? -18.028 7.197 7.696 1.00 92.06 80 LYS A N 1
ATOM 650 C CA . LYS A 1 80 ? -18.213 8.612 7.334 1.00 92.06 80 LYS A CA 1
ATOM 651 C C . LYS A 1 80 ? -17.921 8.857 5.855 1.00 92.06 80 LYS A C 1
ATOM 653 O O . LYS A 1 80 ? -18.702 9.536 5.194 1.00 92.06 80 LYS A O 1
ATOM 658 N N . LYS A 1 81 ? -16.838 8.278 5.331 1.00 89.81 81 LYS A N 1
ATOM 659 C CA . LYS A 1 81 ? -16.469 8.369 3.912 1.00 89.81 81 LYS A CA 1
ATOM 660 C C . LYS A 1 81 ? -17.552 7.764 3.014 1.00 89.81 81 LYS A C 1
ATOM 662 O O . LYS A 1 81 ? -17.996 8.407 2.068 1.00 89.81 81 LYS A O 1
ATOM 667 N N . LEU A 1 82 ? -18.052 6.581 3.370 1.00 89.38 82 LEU A N 1
ATOM 668 C CA . LEU A 1 82 ? -19.139 5.908 2.658 1.00 89.38 82 LEU A CA 1
ATOM 669 C C . LEU A 1 82 ? -20.449 6.713 2.703 1.00 89.38 82 LEU A C 1
ATOM 671 O O . LEU A 1 82 ? -21.195 6.743 1.724 1.00 89.38 82 LEU A O 1
ATOM 675 N N . ALA A 1 83 ? -20.737 7.396 3.814 1.00 89.88 83 ALA A N 1
ATOM 676 C CA . ALA A 1 83 ? -21.889 8.292 3.911 1.00 89.88 83 ALA A CA 1
ATOM 677 C C . ALA A 1 83 ? -21.761 9.516 2.984 1.00 89.88 83 ALA A C 1
ATOM 679 O O . ALA A 1 83 ? -22.734 9.877 2.325 1.00 89.88 83 ALA A O 1
ATOM 680 N N . GLN A 1 84 ? -20.570 10.118 2.889 1.00 89.25 84 GLN A N 1
ATOM 681 C CA . GLN A 1 84 ? -20.298 11.227 1.965 1.00 89.25 84 GLN A CA 1
ATOM 682 C C . GLN A 1 84 ? -20.464 10.798 0.501 1.00 89.25 84 GLN A C 1
ATOM 684 O O . GLN A 1 84 ? -21.177 11.456 -0.252 1.00 89.25 84 GLN A O 1
ATOM 689 N N . GLU A 1 85 ? -19.903 9.651 0.118 1.00 87.88 85 GLU A N 1
ATOM 690 C CA . GLU A 1 85 ? -20.030 9.099 -1.237 1.00 87.88 85 GLU A CA 1
ATOM 691 C C . GLU A 1 85 ? -21.494 8.789 -1.608 1.00 87.88 85 GLU A C 1
ATOM 693 O O . GLU A 1 85 ? -21.954 9.066 -2.721 1.00 87.88 85 GLU A O 1
ATOM 698 N N . ARG A 1 86 ? -22.281 8.268 -0.657 1.00 85.69 86 ARG A N 1
ATOM 699 C CA . ARG A 1 86 ? -23.728 8.060 -0.837 1.00 85.69 86 ARG A CA 1
ATOM 700 C C . ARG A 1 86 ? -24.495 9.364 -1.050 1.00 85.69 86 ARG A C 1
ATOM 702 O O . ARG A 1 86 ? -25.452 9.382 -1.818 1.00 85.69 86 ARG A O 1
ATOM 709 N N . GLU A 1 87 ? -24.102 10.443 -0.386 1.00 85.19 87 GLU A N 1
ATOM 710 C CA . GLU A 1 87 ? -24.739 11.749 -0.563 1.00 85.19 87 GLU A CA 1
ATOM 711 C C . GLU A 1 87 ? -24.373 12.371 -1.920 1.00 85.19 87 GLU A C 1
ATOM 713 O O . GLU A 1 87 ? -25.236 12.884 -2.633 1.00 85.19 87 GLU A O 1
ATOM 718 N N . GLU A 1 88 ? -23.112 12.257 -2.338 1.00 79.50 88 GLU A N 1
ATOM 719 C CA . GLU A 1 88 ? -22.651 12.711 -3.655 1.00 79.50 88 GLU A CA 1
ATOM 720 C C . GLU A 1 88 ? -23.329 11.962 -4.806 1.00 79.50 88 GLU A C 1
ATOM 722 O O . GLU A 1 88 ? -23.683 12.565 -5.819 1.00 79.50 88 GLU A O 1
ATOM 727 N N . THR A 1 89 ? -23.540 10.653 -4.664 1.00 74.62 89 THR A N 1
ATOM 728 C CA . THR A 1 89 ? -24.243 9.837 -5.668 1.00 74.62 89 THR A CA 1
ATOM 729 C C . THR A 1 89 ? -25.745 10.118 -5.716 1.00 74.62 89 THR A C 1
ATOM 731 O O . THR A 1 89 ? -26.335 10.019 -6.789 1.00 74.62 89 THR A O 1
ATOM 734 N N . ARG A 1 90 ? -26.365 10.543 -4.605 1.00 72.56 90 ARG A N 1
ATOM 735 C CA . ARG A 1 90 ? -27.774 10.985 -4.565 1.00 72.56 90 ARG A CA 1
ATOM 736 C C . ARG A 1 90 ? -28.003 12.358 -5.197 1.00 72.56 90 ARG A C 1
ATOM 738 O O . ARG A 1 90 ? -29.067 12.580 -5.765 1.00 72.56 90 ARG A O 1
ATOM 745 N N . LYS A 1 91 ? -27.029 13.271 -5.111 1.00 66.00 91 LYS A N 1
ATOM 746 C CA . LYS A 1 91 ? -27.134 14.642 -5.652 1.00 66.00 91 LYS A CA 1
ATOM 747 C C . LYS A 1 91 ? -26.910 14.749 -7.159 1.00 66.00 91 LYS A C 1
ATOM 749 O O . LYS A 1 91 ? -27.220 15.788 -7.737 1.00 66.00 91 LYS A O 1
ATOM 754 N N . LYS A 1 92 ? -26.371 13.716 -7.808 1.00 55.78 92 LYS A N 1
ATOM 755 C CA . LYS A 1 92 ? -26.194 13.707 -9.264 1.00 55.78 92 LYS A CA 1
ATOM 756 C C . LYS A 1 92 ? -27.552 13.420 -9.922 1.00 55.78 92 LYS A C 1
ATOM 758 O O . LYS A 1 92 ? -28.112 12.350 -9.674 1.00 55.78 92 LYS A O 1
ATOM 763 N N . PRO A 1 93 ? -28.103 14.335 -10.743 1.00 55.22 93 PRO A N 1
ATOM 764 C CA . PRO A 1 93 ? -29.311 14.041 -11.494 1.00 55.22 93 PRO A CA 1
ATOM 765 C C . PRO A 1 93 ? -29.035 12.845 -12.406 1.00 55.22 93 PRO A C 1
ATOM 767 O O . PRO A 1 93 ? -28.008 12.795 -13.084 1.00 55.22 93 PRO A O 1
ATOM 770 N N . LYS A 1 94 ? -29.951 11.874 -12.409 1.00 55.47 94 LYS A N 1
ATOM 771 C CA . LYS A 1 94 ? -29.965 10.786 -13.388 1.00 55.47 94 LYS A CA 1
ATOM 772 C C . LYS A 1 94 ? -30.030 11.439 -14.770 1.00 55.47 94 LYS A C 1
ATOM 774 O O . LYS A 1 94 ? -31.044 12.054 -15.087 1.00 55.47 94 LYS A O 1
ATOM 779 N N . MET A 1 95 ? -28.953 11.361 -15.553 1.00 51.41 95 MET A N 1
ATOM 780 C CA . MET A 1 95 ? -28.987 11.780 -16.953 1.00 51.41 95 MET A CA 1
ATOM 781 C C . MET A 1 95 ? -30.098 10.988 -17.643 1.00 51.41 95 MET A C 1
ATOM 783 O O . MET A 1 95 ? -30.068 9.758 -17.678 1.00 51.41 95 MET A O 1
ATOM 787 N N . THR A 1 96 ? -31.109 11.706 -18.122 1.00 49.84 96 THR A N 1
ATOM 788 C CA . THR A 1 96 ? -32.127 11.184 -19.020 1.00 49.84 96 THR A CA 1
ATOM 789 C C . THR A 1 96 ? -31.436 10.699 -20.287 1.00 49.84 96 THR A C 1
ATOM 791 O O . THR A 1 96 ? -30.649 11.420 -20.900 1.00 49.84 96 THR A O 1
ATOM 794 N N . ILE A 1 97 ? -31.707 9.447 -20.650 1.00 50.44 97 ILE A N 1
ATOM 795 C CA . ILE A 1 97 ? -31.321 8.870 -21.934 1.00 50.44 97 ILE A CA 1
ATOM 796 C C . ILE A 1 97 ? -32.044 9.693 -23.002 1.00 50.44 97 ILE A C 1
ATOM 798 O O . ILE A 1 97 ? -33.263 9.611 -23.132 1.00 50.44 97 ILE A O 1
ATOM 802 N N . VAL A 1 98 ? -31.308 10.541 -23.719 1.00 49.94 98 VAL A N 1
ATOM 803 C CA . VAL A 1 98 ? -31.792 11.134 -24.966 1.00 49.94 98 VAL A CA 1
ATOM 804 C C . VAL A 1 98 ? -31.628 10.079 -26.050 1.00 49.94 98 VAL A C 1
ATOM 806 O O . VAL A 1 98 ? -30.538 9.855 -26.575 1.00 49.94 98 VAL A O 1
ATOM 809 N N . GLU A 1 99 ? -32.740 9.404 -26.319 1.00 52.00 99 GLU A N 1
ATOM 810 C CA . GLU A 1 99 ? -32.996 8.589 -27.500 1.00 52.00 99 GLU A CA 1
ATOM 811 C C . GLU A 1 99 ? -32.628 9.399 -28.753 1.00 52.00 99 GLU A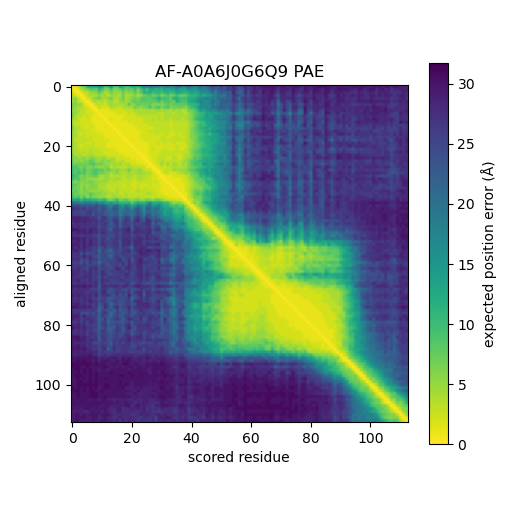 C 1
ATOM 813 O O . GLU A 1 99 ? -33.321 10.343 -29.133 1.00 52.00 99 GLU A O 1
ATOM 818 N N . SER A 1 100 ? -31.503 9.069 -29.381 1.00 48.09 100 SER A N 1
ATOM 819 C CA . SER A 1 100 ? -31.152 9.572 -30.708 1.00 48.09 100 SER A CA 1
ATOM 820 C C . SER A 1 100 ? -30.922 8.376 -31.625 1.00 48.09 100 SER A C 1
ATOM 822 O O . SER A 1 100 ? -29.905 7.697 -31.561 1.00 48.09 100 SER A O 1
ATOM 824 N N . ALA A 1 101 ? -31.981 8.102 -32.386 1.00 46.81 101 ALA A N 1
ATOM 825 C CA . ALA A 1 101 ? -32.099 7.357 -33.635 1.00 46.81 101 ALA A CA 1
ATOM 826 C C . ALA A 1 101 ? -30.885 6.535 -34.133 1.00 46.81 101 ALA A C 1
ATOM 828 O O . ALA A 1 101 ? -29.840 7.068 -34.502 1.00 46.81 101 ALA A O 1
ATOM 829 N N . GLN A 1 102 ? -31.127 5.228 -34.271 1.00 42.50 102 GLN A N 1
ATOM 830 C CA . GLN A 1 102 ? -30.399 4.259 -35.108 1.00 42.50 102 GLN A CA 1
ATOM 831 C C . GLN A 1 102 ? -30.273 4.723 -36.580 1.00 42.50 102 GLN A C 1
ATOM 833 O O . GLN A 1 102 ? -31.160 5.439 -37.057 1.00 42.50 102 GLN A O 1
ATOM 838 N N . PRO A 1 103 ? -29.248 4.268 -37.341 1.00 44.66 103 PRO A N 1
ATOM 839 C CA . PRO A 1 103 ? -29.402 2.982 -38.052 1.00 44.66 103 PRO A CA 1
ATOM 840 C C . PRO A 1 103 ? -28.114 2.144 -38.279 1.00 44.66 103 PRO A C 1
ATOM 842 O O . PRO A 1 103 ? -27.053 2.679 -38.577 1.00 44.66 103 PRO A O 1
ATOM 845 N N . GLY A 1 104 ? -28.273 0.808 -38.260 1.00 39.31 104 GLY A N 1
ATOM 846 C CA . GLY A 1 104 ? -27.319 -0.211 -38.764 1.00 39.31 104 GLY A CA 1
ATOM 847 C C . GLY A 1 104 ? -26.158 -0.541 -37.809 1.00 39.31 104 GLY A C 1
ATOM 848 O O . GLY A 1 104 ? -25.521 0.362 -37.297 1.00 39.31 104 GLY A O 1
ATOM 849 N N . SER A 1 105 ? -25.806 -1.785 -37.475 1.00 41.62 105 SER A N 1
ATOM 850 C CA . SER A 1 105 ? -25.907 -3.055 -38.204 1.00 41.62 105 SER A CA 1
ATOM 851 C C . SER A 1 105 ? -25.814 -4.260 -37.242 1.00 41.62 105 SER A C 1
ATOM 853 O O . SER A 1 105 ? -24.872 -4.339 -36.461 1.00 41.62 105 SER A O 1
ATOM 855 N N . GLU A 1 106 ? -26.791 -5.164 -37.366 1.00 46.91 106 GLU A N 1
ATOM 856 C CA . GLU A 1 106 ? -26.792 -6.634 -37.169 1.00 46.91 106 GLU A CA 1
ATOM 857 C C . GLU A 1 106 ? -26.231 -7.307 -35.886 1.00 46.91 106 GLU A C 1
ATOM 859 O O . GLU A 1 106 ? -25.067 -7.129 -35.530 1.00 46.91 106 GLU A O 1
ATOM 864 N N . PRO A 1 107 ? -27.019 -8.202 -35.241 1.00 56.06 107 PRO A N 1
ATOM 865 C CA . PRO A 1 107 ? -26.561 -9.099 -34.182 1.00 56.06 107 PRO A CA 1
ATOM 866 C C . PRO A 1 107 ? -26.318 -10.528 -34.704 1.00 56.06 107 PRO A C 1
ATOM 868 O O . PRO A 1 107 ? -27.220 -11.144 -35.256 1.00 56.06 107 PRO A O 1
ATOM 871 N N . LEU A 1 108 ? -25.142 -11.106 -34.462 1.00 42.56 108 LEU A N 1
ATOM 872 C CA . LEU A 1 108 ? -24.859 -12.538 -34.660 1.00 42.56 108 LEU A CA 1
ATOM 873 C C . LEU A 1 108 ? -23.746 -12.923 -33.666 1.00 42.56 108 LEU A C 1
ATOM 875 O O . LEU A 1 108 ? -22.759 -12.205 -33.567 1.00 42.56 108 LEU A O 1
ATOM 879 N N . CYS A 1 109 ? -23.752 -14.018 -32.913 1.00 44.50 109 CYS A N 1
ATOM 880 C CA . CYS A 1 109 ? -24.697 -15.095 -32.643 1.00 44.50 109 CYS A CA 1
ATOM 881 C C . CYS A 1 109 ? -24.105 -15.820 -31.417 1.00 44.50 109 CYS A C 1
ATOM 883 O O . CYS A 1 109 ? -22.931 -16.190 -31.451 1.00 44.50 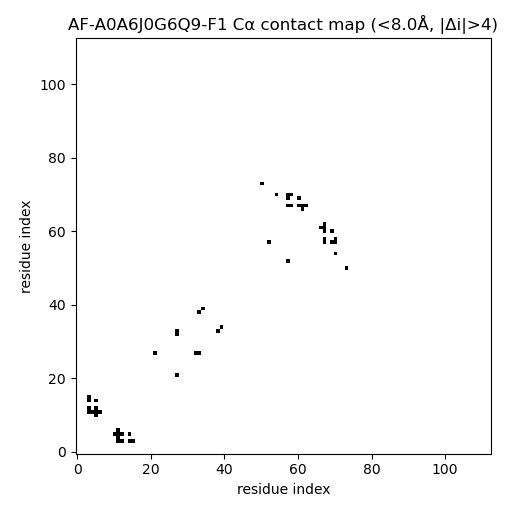109 CYS A O 1
ATOM 885 N N . THR A 1 110 ? -24.859 -16.004 -30.333 1.00 56.97 110 THR A N 1
ATOM 886 C CA . THR A 1 110 ? -24.503 -16.996 -29.309 1.00 56.97 110 THR A CA 1
ATOM 887 C C . THR A 1 110 ? -24.983 -18.349 -29.809 1.00 56.97 110 THR A C 1
ATOM 889 O O . THR A 1 110 ? -26.185 -18.530 -30.006 1.00 56.97 110 THR A O 1
ATOM 892 N N . VAL A 1 111 ? -24.064 -19.285 -30.026 1.00 48.09 111 VAL A N 1
ATOM 893 C CA . VAL A 1 111 ? -24.420 -20.694 -30.199 1.00 48.09 111 VAL A CA 1
ATOM 894 C C . VAL A 1 111 ? -23.982 -21.415 -28.935 1.00 48.09 111 VAL A C 1
ATOM 896 O O . VAL A 1 111 ? -22.794 -21.646 -28.727 1.00 48.09 111 VAL A O 1
ATOM 899 N N . ASP A 1 112 ? -24.959 -21.711 -28.085 1.00 39.25 112 ASP A N 1
ATOM 900 C CA . ASP A 1 112 ? -24.882 -22.794 -27.115 1.00 39.25 112 ASP A CA 1
ATOM 901 C C . ASP A 1 112 ? -25.188 -2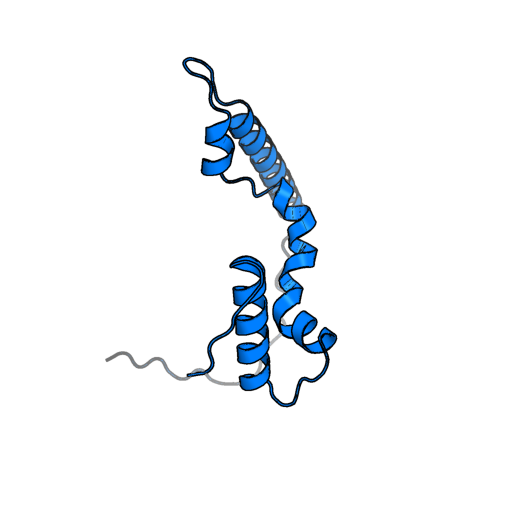4.111 -27.848 1.00 39.25 112 ASP A C 1
ATOM 903 O O . ASP A 1 112 ? -26.232 -24.211 -28.496 1.00 39.25 112 ASP A O 1
ATOM 907 N N . VAL A 1 113 ? -24.275 -25.085 -27.754 1.00 38.94 113 VAL A N 1
ATOM 908 C CA . VAL A 1 113 ? -24.491 -26.542 -27.595 1.00 38.94 113 VAL A CA 1
ATOM 909 C C . VAL A 1 113 ? -23.167 -27.169 -27.166 1.00 38.94 113 VAL A C 1
ATOM 911 O O . VAL A 1 113 ? -22.140 -26.887 -27.824 1.00 38.94 113 VAL A O 1
#

Organism: NCBI:txid321398

Foldseek 3Di:
DDQFDDPDPVRSVVVVVVVVVCVVCVPDPDVVVVCVVPVPPVVVCVVCVVLPCDPVNLCVQDDPPDDSVVVVVSVVVVVVVVVVVVVVVVPDPDPDPPDDDDDDDDDDDDDDD

Mean predicted aligned error: 18.63 Å

Radius of gyration: 26.13 Å; Cα contacts (8 Å, |Δi|>4): 28; chains: 1; bounding box: 60×41×67 Å

Solvent-accessible surface area (backbone atoms only — not comparable to full-atom values): 7397 Å² total; per-residue (Å²): 135,91,84,67,86,40,101,43,73,70,54,18,51,50,54,47,51,53,52,52,50,43,70,77,36,74,86,63,86,51,67,66,62,53,41,57,76,72,44,68,66,58,75,68,38,70,78,38,57,81,73,58,69,44,70,75,65,44,54,74,71,51,49,91,99,49,82,48,60,63,54,52,52,52,51,52,52,53,53,51,52,51,50,51,52,53,50,57,61,66,71,50,75,81,79,75,84,78,87,73,80,86,82,87,82,86,92,84,79,90,80,90,131